Protein AF-A0A1Q5TGK8-F1 (afdb_monomer)

Structure (mmCIF, N/CA/C/O backbone):
data_AF-A0A1Q5TGK8-F1
#
_entry.id   AF-A0A1Q5TGK8-F1
#
loop_
_atom_site.group_PDB
_atom_site.id
_atom_site.type_symbol
_atom_site.label_atom_id
_atom_site.label_alt_id
_atom_site.label_comp_id
_atom_site.label_asym_id
_atom_site.label_entity_id
_atom_site.label_seq_id
_atom_site.pdbx_PDB_ins_code
_atom_site.Cartn_x
_atom_site.Cartn_y
_atom_site.Cartn_z
_atom_site.occupancy
_atom_site.B_iso_or_equiv
_atom_site.auth_seq_id
_atom_site.auth_comp_id
_atom_site.auth_asym_id
_atom_site.auth_atom_id
_atom_site.pdbx_PDB_model_num
ATOM 1 N N . MET A 1 1 ? -10.801 0.654 12.193 1.00 84.56 1 MET A N 1
ATOM 2 C CA . MET A 1 1 ? -10.351 0.575 10.783 1.00 84.56 1 MET A CA 1
ATOM 3 C C . MET A 1 1 ? -10.226 1.930 10.092 1.00 84.56 1 MET A C 1
ATOM 5 O O . MET A 1 1 ? -11.186 2.690 10.012 1.00 84.56 1 MET A O 1
ATOM 9 N N . LYS A 1 2 ? -9.042 2.205 9.540 1.00 91.88 2 LYS A N 1
ATOM 10 C CA . LYS A 1 2 ? -8.708 3.367 8.703 1.00 91.88 2 LYS A CA 1
ATOM 11 C C . LYS A 1 2 ? -8.277 2.886 7.320 1.00 91.88 2 LYS A C 1
ATOM 13 O O . LYS A 1 2 ? -7.789 1.769 7.167 1.00 91.88 2 LYS A O 1
ATOM 18 N N . THR A 1 3 ? -8.443 3.734 6.311 1.00 95.25 3 THR A N 1
ATOM 19 C CA . THR A 1 3 ? -7.945 3.461 4.960 1.00 95.25 3 THR A CA 1
ATOM 20 C C . THR A 1 3 ? -6.623 4.186 4.746 1.00 95.25 3 THR A C 1
ATOM 22 O O . THR A 1 3 ? -6.536 5.392 4.957 1.00 95.25 3 THR A O 1
ATOM 25 N N . PHE A 1 4 ? -5.621 3.467 4.257 1.00 95.62 4 PHE A N 1
ATOM 26 C CA . PHE A 1 4 ? -4.325 3.994 3.851 1.00 95.62 4 PHE A CA 1
ATOM 27 C C . PHE A 1 4 ? -4.106 3.757 2.357 1.00 95.62 4 PHE A C 1
ATOM 29 O O . PHE A 1 4 ? -4.568 2.758 1.799 1.00 95.62 4 PHE A O 1
ATOM 36 N N . ILE A 1 5 ? -3.406 4.678 1.705 1.00 96.44 5 ILE A N 1
ATOM 37 C CA . ILE A 1 5 ? -2.983 4.571 0.310 1.00 96.44 5 ILE A CA 1
ATOM 38 C C . ILE A 1 5 ? -1.462 4.616 0.273 1.00 96.44 5 ILE A C 1
ATOM 40 O O . ILE A 1 5 ? -0.855 5.501 0.869 1.00 96.44 5 ILE A O 1
ATOM 44 N N . PHE A 1 6 ? -0.862 3.686 -0.460 1.00 96.56 6 PHE A N 1
ATOM 45 C CA . PHE A 1 6 ? 0.576 3.589 -0.660 1.00 96.56 6 PHE A CA 1
ATOM 46 C C . PHE A 1 6 ? 0.909 3.676 -2.144 1.00 96.56 6 PHE A C 1
ATOM 48 O O . PHE A 1 6 ? 0.221 3.073 -2.967 1.00 96.56 6 PHE A O 1
ATOM 55 N N . ALA A 1 7 ? 1.988 4.378 -2.475 1.00 96.81 7 ALA A N 1
ATOM 56 C CA . ALA A 1 7 ? 2.700 4.181 -3.73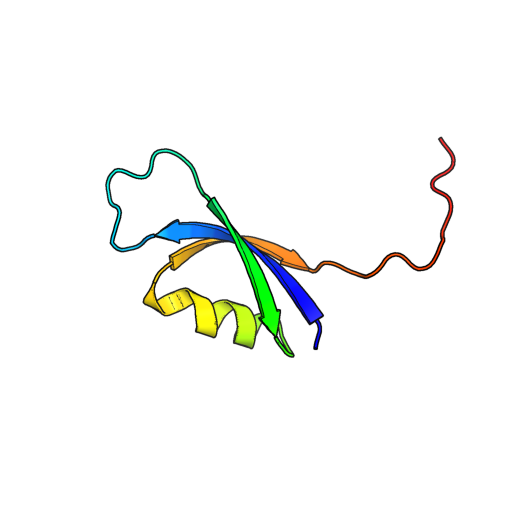1 1.00 96.81 7 ALA A CA 1
ATOM 57 C C . ALA A 1 7 ? 3.793 3.137 -3.482 1.00 96.81 7 ALA A C 1
ATOM 59 O O . ALA A 1 7 ? 4.611 3.311 -2.576 1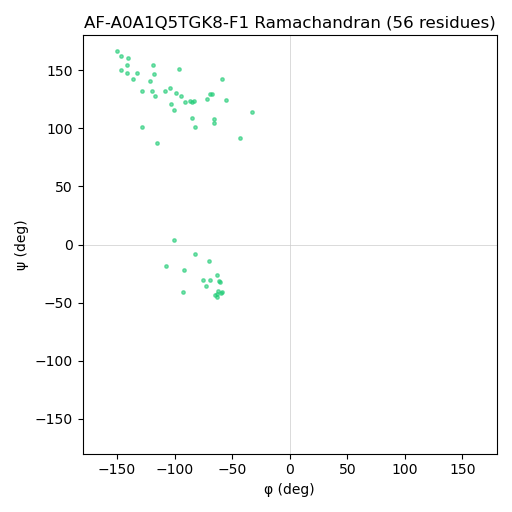.00 96.81 7 ALA A O 1
ATOM 60 N N . ALA A 1 8 ? 3.788 2.043 -4.237 1.00 95.88 8 ALA A N 1
ATOM 61 C CA . ALA A 1 8 ? 4.595 0.872 -3.931 1.00 95.88 8 ALA A CA 1
ATOM 62 C C . ALA A 1 8 ? 5.200 0.209 -5.172 1.00 95.88 8 ALA A C 1
ATOM 64 O O . ALA A 1 8 ? 4.594 0.171 -6.242 1.00 95.88 8 ALA A O 1
ATOM 65 N N . ILE A 1 9 ? 6.385 -0.364 -4.999 1.00 95.56 9 ILE A N 1
ATOM 66 C CA . ILE A 1 9 ? 7.065 -1.203 -5.989 1.00 95.56 9 ILE A CA 1
ATOM 67 C C . ILE A 1 9 ? 7.013 -2.647 -5.494 1.00 95.56 9 ILE A C 1
ATOM 69 O O . ILE A 1 9 ? 7.291 -2.900 -4.319 1.00 95.56 9 ILE A O 1
ATOM 73 N N . LYS A 1 10 ? 6.627 -3.597 -6.348 1.00 95.62 10 LYS A N 1
ATOM 74 C CA . LYS A 1 10 ? 6.673 -5.024 -6.004 1.00 95.62 10 LYS A CA 1
ATOM 75 C C . LYS A 1 10 ? 8.123 -5.465 -5.875 1.00 95.62 10 LYS A C 1
ATOM 77 O O . LYS A 1 10 ? 8.910 -5.287 -6.794 1.00 95.62 10 LYS A O 1
ATOM 82 N N . ARG A 1 11 ? 8.466 -6.120 -4.767 1.00 93.12 11 ARG A N 1
ATOM 83 C CA . ARG A 1 11 ? 9.818 -6.664 -4.553 1.00 93.12 11 ARG A CA 1
ATOM 84 C C . ARG A 1 11 ? 10.206 -7.711 -5.596 1.00 93.12 11 ARG A C 1
ATOM 86 O O . ARG A 1 11 ? 11.378 -7.835 -5.917 1.00 93.12 11 ARG A O 1
ATOM 93 N N . SER A 1 12 ? 9.229 -8.459 -6.105 1.00 94.31 12 SER A N 1
ATOM 94 C CA . SER A 1 12 ? 9.440 -9.487 -7.125 1.00 94.31 12 SER A CA 1
ATOM 95 C C . SER A 1 12 ? 9.512 -8.935 -8.551 1.00 94.31 12 SER A C 1
ATOM 97 O O . SER A 1 12 ? 9.794 -9.703 -9.463 1.00 94.31 12 SER A O 1
ATOM 99 N N . ASP A 1 13 ? 9.214 -7.650 -8.768 1.00 93.69 13 ASP A N 1
ATOM 100 C CA . ASP A 1 13 ? 9.186 -7.042 -10.099 1.00 93.69 13 ASP A CA 1
ATOM 101 C C . ASP A 1 13 ? 10.277 -5.977 -10.223 1.00 93.69 13 ASP A C 1
ATOM 103 O O . ASP A 1 13 ? 10.071 -4.788 -9.976 1.00 93.69 13 ASP A O 1
ATOM 107 N N . ILE A 1 14 ? 11.465 -6.436 -10.612 1.00 82.12 14 ILE A N 1
ATOM 108 C CA . ILE A 1 14 ? 12.646 -5.588 -10.811 1.00 82.12 14 ILE A CA 1
ATOM 109 C C . ILE A 1 14 ? 12.534 -4.672 -12.038 1.00 82.12 14 ILE A C 1
ATOM 111 O O . ILE A 1 14 ? 13.309 -3.728 -12.161 1.00 82.12 14 ILE A O 1
ATOM 115 N N . ASN A 1 15 ? 11.572 -4.925 -12.931 1.00 93.25 15 ASN A N 1
ATOM 116 C CA . ASN A 1 15 ? 11.370 -4.155 -14.159 1.00 93.25 15 ASN A CA 1
ATOM 117 C C . ASN A 1 15 ? 10.228 -3.137 -14.023 1.00 93.25 15 ASN A C 1
ATOM 119 O O . ASN A 1 15 ? 9.875 -2.456 -14.992 1.00 93.25 15 ASN A O 1
ATOM 123 N N . GLN A 1 16 ? 9.637 -3.013 -12.831 1.00 93.62 16 GLN A N 1
ATOM 124 C CA . GLN A 1 16 ? 8.541 -2.091 -12.585 1.00 93.62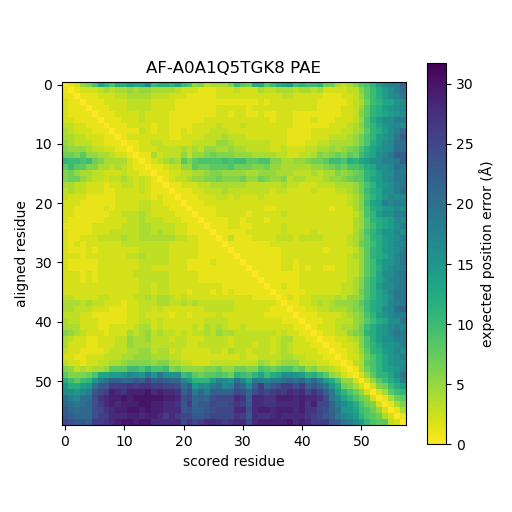 16 GLN A CA 1
ATOM 125 C C . GLN A 1 16 ? 9.014 -0.635 -12.732 1.00 93.62 16 GLN A C 1
ATOM 127 O O . GLN A 1 16 ? 9.652 -0.066 -11.849 1.00 93.62 16 GLN A O 1
ATOM 132 N N . LYS A 1 17 ? 8.639 -0.002 -13.849 1.00 92.38 17 LYS A N 1
ATOM 133 C CA . LYS A 1 17 ? 9.048 1.371 -14.193 1.00 92.38 17 LYS A CA 1
ATOM 134 C C . LYS A 1 17 ? 8.420 2.451 -13.301 1.00 92.38 17 LYS A C 1
ATOM 136 O O . LYS A 1 17 ? 9.029 3.495 -13.090 1.00 92.38 17 LYS A O 1
ATOM 141 N N . TYR A 1 18 ? 7.207 2.218 -12.789 1.00 93.56 18 TYR A N 1
ATOM 142 C CA . TYR A 1 18 ? 6.452 3.200 -12.002 1.00 93.56 18 TYR A CA 1
ATOM 143 C C . TYR A 1 18 ? 5.811 2.564 -10.764 1.00 93.56 18 TYR A C 1
ATOM 145 O O . TYR A 1 18 ? 5.311 1.441 -10.863 1.00 93.56 18 TYR A O 1
ATOM 153 N N . PRO A 1 19 ? 5.755 3.257 -9.610 1.00 94.12 19 PRO A N 1
ATOM 154 C CA . PRO A 1 19 ? 5.034 2.772 -8.438 1.00 94.12 19 PRO A CA 1
ATOM 155 C C . PRO A 1 19 ? 3.551 2.530 -8.736 1.00 94.12 19 PRO A C 1
ATOM 157 O O . PRO A 1 19 ? 2.906 3.310 -9.435 1.00 94.12 19 PRO A O 1
ATOM 160 N N . ILE A 1 20 ? 2.990 1.477 -8.149 1.00 95.31 20 ILE A N 1
ATOM 161 C CA . ILE A 1 20 ? 1.555 1.198 -8.184 1.00 95.31 20 ILE A CA 1
ATOM 162 C C . ILE A 1 20 ? 0.877 1.723 -6.925 1.00 95.31 20 ILE A C 1
ATOM 164 O O . ILE A 1 20 ? 1.471 1.777 -5.847 1.00 95.31 20 ILE A O 1
ATOM 168 N N . ARG A 1 21 ? -0.397 2.090 -7.054 1.00 96.25 21 ARG A N 1
ATOM 169 C CA . ARG A 1 21 ? -1.217 2.537 -5.930 1.00 96.25 21 ARG A CA 1
ATOM 170 C C . ARG A 1 21 ? -1.861 1.340 -5.232 1.00 96.25 21 ARG A C 1
ATOM 172 O O . ARG A 1 21 ? -2.628 0.614 -5.857 1.00 96.25 21 ARG A O 1
ATOM 179 N N . ILE A 1 22 ? -1.628 1.187 -3.932 1.00 96.00 22 ILE A N 1
ATOM 180 C CA . ILE A 1 22 ? -2.223 0.136 -3.097 1.00 96.00 22 ILE A CA 1
ATOM 181 C C . ILE A 1 22 ? -3.092 0.776 -2.020 1.00 96.00 22 ILE A C 1
ATOM 183 O O . ILE A 1 22 ? -2.630 1.641 -1.280 1.00 96.00 22 ILE A O 1
ATOM 187 N N . LYS A 1 23 ? -4.347 0.335 -1.915 1.00 95.75 23 LYS A N 1
ATOM 188 C CA . LYS A 1 23 ? -5.247 0.681 -0.810 1.00 95.75 23 LYS A CA 1
ATOM 189 C C . LYS A 1 23 ? -5.163 -0.420 0.246 1.00 95.75 23 LYS A C 1
ATOM 191 O O . LYS A 1 23 ? -5.333 -1.589 -0.084 1.00 95.75 23 LYS A O 1
ATOM 196 N N . CYS A 1 24 ? -4.924 -0.054 1.498 1.00 95.38 24 CYS A N 1
ATOM 197 C CA . CYS A 1 24 ? -4.845 -0.983 2.622 1.00 95.38 24 CYS A CA 1
ATOM 198 C C . CYS A 1 24 ? -5.765 -0.501 3.747 1.00 95.38 24 CYS A C 1
ATOM 200 O O . CYS A 1 24 ? -5.755 0.681 4.091 1.00 95.38 24 CYS A O 1
ATOM 202 N N . ILE A 1 25 ? -6.575 -1.400 4.303 1.00 95.38 25 ILE A N 1
ATOM 203 C CA . ILE A 1 25 ? -7.430 -1.108 5.454 1.00 95.38 25 ILE A CA 1
ATOM 204 C C . ILE A 1 25 ? -6.771 -1.733 6.680 1.00 95.38 25 ILE A C 1
ATOM 206 O O . ILE A 1 25 ? -6.548 -2.940 6.707 1.00 95.38 25 ILE A O 1
ATOM 210 N N . ALA A 1 26 ? -6.450 -0.911 7.674 1.00 95.75 26 ALA A N 1
ATOM 211 C CA . ALA A 1 26 ? -5.784 -1.345 8.899 1.00 95.75 26 ALA A CA 1
ATOM 212 C C . ALA A 1 26 ? -6.188 -0.455 10.082 1.00 95.75 26 ALA A C 1
ATOM 214 O O . ALA A 1 26 ? -6.748 0.628 9.899 1.00 95.75 26 ALA A O 1
ATOM 215 N N . GLU A 1 27 ? -5.892 -0.881 11.305 1.00 95.69 27 GLU A N 1
ATOM 216 C CA . GLU A 1 27 ? -6.133 -0.087 12.515 1.00 95.69 27 GLU A CA 1
ATOM 217 C C . GLU A 1 27 ? -5.114 1.043 12.686 1.00 95.69 27 GLU A C 1
ATOM 219 O O . GLU A 1 27 ? -5.436 2.126 13.183 1.00 95.69 27 GLU A O 1
ATOM 224 N N . SER A 1 28 ? -3.888 0.832 12.207 1.00 95.56 28 SER A N 1
ATOM 225 C CA . SER A 1 28 ? -2.814 1.816 12.276 1.00 95.56 28 SER A CA 1
ATOM 226 C C . SER A 1 28 ? -1.975 1.844 11.004 1.00 95.56 28 SER A C 1
ATOM 228 O O . SER A 1 28 ? -1.927 0.886 10.230 1.00 95.56 28 SER A O 1
ATOM 230 N N . TYR A 1 29 ? -1.263 2.955 10.818 1.00 94.56 29 TYR A N 1
ATOM 231 C CA . TYR A 1 29 ? -0.300 3.102 9.732 1.00 94.56 29 TYR A CA 1
ATOM 232 C C . TYR A 1 29 ? 0.801 2.031 9.794 1.00 94.56 29 TYR A C 1
ATOM 234 O O . TYR A 1 29 ? 1.168 1.453 8.773 1.00 94.56 29 TYR A O 1
ATOM 242 N N . GLN A 1 30 ? 1.296 1.724 10.999 1.00 95.75 30 GLN A N 1
ATOM 243 C CA . GLN A 1 30 ? 2.321 0.701 11.207 1.00 95.75 30 GLN A CA 1
ATOM 244 C C . GLN A 1 30 ? 1.822 -0.687 10.799 1.00 95.75 30 GLN A C 1
ATOM 246 O O . GLN A 1 30 ? 2.538 -1.410 10.108 1.00 95.75 30 GLN A O 1
ATOM 251 N N . GLN A 1 31 ? 0.580 -1.030 11.154 1.00 96.69 31 GLN A N 1
ATOM 252 C CA . GLN A 1 31 ? -0.030 -2.290 10.741 1.00 96.69 31 GLN A CA 1
ATOM 253 C C . GLN A 1 31 ? -0.173 -2.363 9.214 1.00 96.69 31 GLN A C 1
ATOM 255 O O . GLN A 1 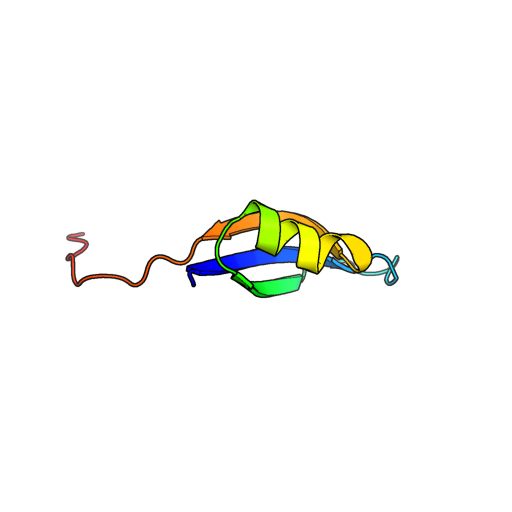31 ? 0.221 -3.362 8.616 1.00 96.69 31 GLN A O 1
ATOM 260 N N . ALA A 1 32 ? -0.654 -1.295 8.569 1.00 96.19 32 ALA A N 1
ATOM 261 C CA . ALA A 1 32 ? -0.756 -1.238 7.111 1.00 96.19 32 ALA A CA 1
ATOM 262 C C . ALA A 1 32 ? 0.612 -1.400 6.424 1.00 96.19 32 ALA A C 1
ATOM 264 O O . ALA A 1 32 ? 0.743 -2.133 5.445 1.00 96.19 32 ALA A O 1
ATOM 265 N N . LYS A 1 33 ? 1.658 -0.764 6.966 1.00 95.25 33 LYS A N 1
ATOM 266 C CA . LYS A 1 33 ? 3.027 -0.886 6.450 1.00 95.25 33 LYS A CA 1
ATOM 267 C C . LYS A 1 33 ? 3.567 -2.312 6.604 1.00 95.25 33 LYS A C 1
ATOM 269 O O . LYS A 1 33 ? 4.157 -2.829 5.660 1.00 95.25 33 LYS A O 1
ATOM 274 N N . MET A 1 34 ? 3.341 -2.955 7.751 1.00 96.38 34 MET A N 1
ATOM 275 C CA . MET A 1 34 ? 3.734 -4.351 7.990 1.00 96.38 34 MET A CA 1
ATOM 276 C C . MET A 1 34 ? 3.028 -5.331 7.048 1.00 96.38 34 MET A C 1
ATOM 278 O O . MET A 1 34 ? 3.655 -6.252 6.537 1.00 96.38 34 MET A O 1
ATOM 282 N N . MET A 1 35 ? 1.738 -5.121 6.772 1.00 95.56 35 MET A N 1
ATOM 283 C CA . MET A 1 35 ? 0.992 -5.959 5.825 1.00 95.56 35 MET A CA 1
ATOM 284 C C . MET A 1 35 ? 1.593 -5.914 4.413 1.00 95.56 35 MET A C 1
ATOM 286 O O . MET A 1 35 ? 1.549 -6.905 3.689 1.00 95.56 35 M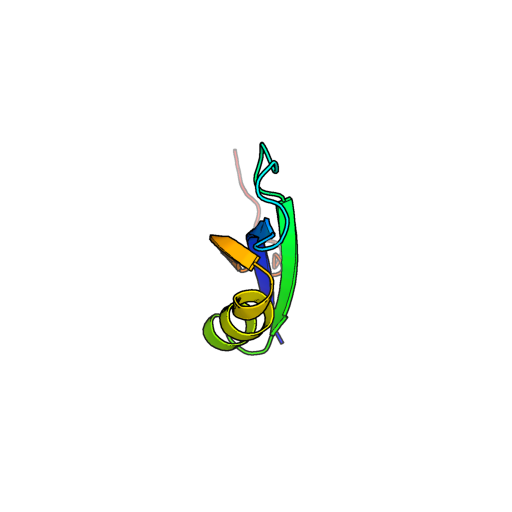ET A O 1
ATOM 290 N N . LEU A 1 36 ? 2.169 -4.775 4.018 1.00 95.75 36 LEU A N 1
ATOM 291 C CA . LEU A 1 36 ? 2.759 -4.591 2.692 1.00 95.75 36 LEU A CA 1
ATOM 292 C C . LEU A 1 36 ? 4.255 -4.933 2.631 1.00 95.75 36 LEU A C 1
ATOM 294 O O . LEU A 1 36 ? 4.756 -5.224 1.544 1.00 95.75 36 LEU A O 1
ATOM 298 N N . SER A 1 37 ? 4.978 -4.925 3.755 1.00 94.06 37 SER A N 1
ATOM 299 C CA . SER A 1 37 ? 6.449 -4.950 3.759 1.00 94.06 37 SER A CA 1
ATOM 300 C C . SER A 1 37 ? 7.074 -6.204 3.151 1.00 94.06 37 SER A C 1
ATOM 302 O O . SER A 1 37 ? 8.194 -6.121 2.649 1.00 94.06 37 SER A O 1
ATOM 304 N N . ASN A 1 38 ? 6.373 -7.343 3.170 1.00 94.75 38 ASN A N 1
ATOM 305 C CA . ASN A 1 38 ? 6.885 -8.596 2.602 1.00 94.75 38 ASN A CA 1
ATOM 306 C C . ASN A 1 38 ? 6.905 -8.597 1.073 1.00 94.75 38 ASN A C 1
ATOM 308 O O . ASN A 1 38 ? 7.815 -9.162 0.474 1.00 94.75 38 ASN A O 1
ATOM 312 N N . SER A 1 39 ? 5.915 -7.974 0.436 1.00 95.50 39 SER A N 1
ATOM 313 C CA . SER A 1 39 ? 5.738 -8.039 -1.021 1.00 95.50 39 SER A CA 1
ATOM 314 C C . SER A 1 39 ? 6.092 -6.731 -1.717 1.00 95.50 39 SER A C 1
ATOM 316 O O . SER A 1 39 ? 6.352 -6.726 -2.920 1.00 95.50 39 SER A O 1
ATOM 318 N N . TYR A 1 40 ? 6.130 -5.627 -0.972 1.00 96.06 40 TYR A N 1
ATOM 319 C CA . TYR A 1 40 ? 6.244 -4.290 -1.525 1.00 96.06 40 TYR A CA 1
ATOM 320 C C . TYR A 1 40 ? 7.311 -3.456 -0.819 1.00 96.06 40 TYR A C 1
ATOM 322 O O . TYR A 1 40 ? 7.549 -3.572 0.385 1.00 96.06 40 TYR A O 1
ATOM 330 N N . ILE A 1 41 ? 7.931 -2.572 -1.591 1.00 93.75 41 ILE A N 1
ATOM 331 C CA . ILE A 1 41 ? 8.698 -1.431 -1.103 1.00 93.75 41 ILE A CA 1
ATOM 332 C C . ILE A 1 41 ? 7.789 -0.211 -1.245 1.00 93.75 41 ILE A C 1
ATOM 334 O O . ILE A 1 41 ? 7.383 0.142 -2.350 1.00 93.75 41 ILE A O 1
ATOM 338 N N . THR A 1 42 ? 7.424 0.413 -0.126 1.00 93.31 42 THR A N 1
ATOM 339 C CA . THR A 1 42 ? 6.562 1.603 -0.107 1.00 93.31 42 THR A CA 1
ATOM 340 C C . THR A 1 42 ? 7.400 2.864 -0.309 1.00 93.31 42 THR A C 1
ATOM 342 O O . THR A 1 42 ? 8.298 3.121 0.491 1.00 93.31 42 THR A O 1
ATOM 345 N N . VAL A 1 43 ? 7.087 3.655 -1.335 1.00 90.69 43 VAL A N 1
ATOM 346 C CA . VAL A 1 43 ? 7.774 4.914 -1.683 1.00 90.69 43 VAL A CA 1
ATOM 347 C C . VAL A 1 43 ? 7.087 6.115 -1.033 1.00 90.69 43 VAL A C 1
ATOM 349 O O . VAL A 1 43 ? 7.743 7.015 -0.521 1.00 90.69 43 VAL A O 1
ATOM 352 N N . TRP A 1 44 ? 5.754 6.113 -1.021 1.00 93.44 44 TRP A N 1
ATOM 353 C CA . TRP A 1 44 ? 4.937 7.153 -0.400 1.00 93.44 44 TRP A CA 1
ATOM 354 C C . TRP A 1 44 ? 3.729 6.527 0.285 1.00 93.44 44 TRP A C 1
ATOM 356 O O . TRP A 1 44 ? 3.275 5.450 -0.117 1.00 93.44 4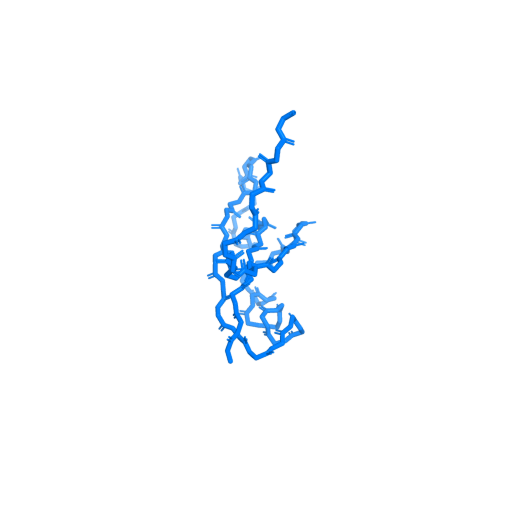4 TRP A O 1
ATOM 366 N N . ALA A 1 45 ? 3.194 7.206 1.297 1.00 94.56 45 ALA A N 1
ATOM 367 C CA . ALA A 1 45 ? 1.971 6.790 1.953 1.00 94.56 45 ALA A CA 1
ATOM 368 C C . ALA A 1 45 ? 1.131 7.973 2.441 1.00 94.56 45 ALA A C 1
ATOM 370 O O . ALA A 1 45 ? 1.665 9.006 2.839 1.00 94.56 45 ALA A O 1
ATOM 371 N N . GLY A 1 46 ? -0.183 7.772 2.473 1.00 92.94 46 GLY A N 1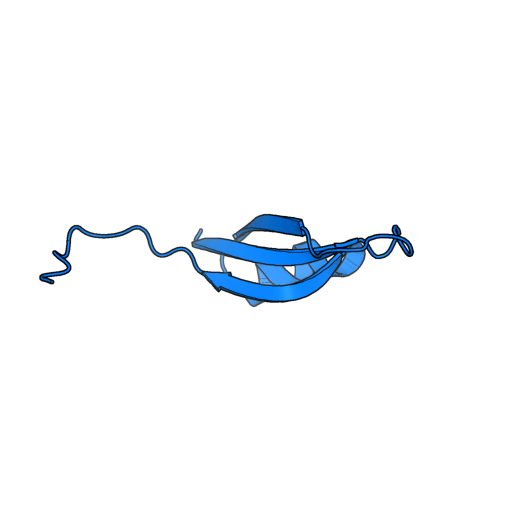
ATOM 372 C CA . GLY A 1 46 ? -1.155 8.704 3.030 1.00 92.94 46 GLY A CA 1
ATOM 373 C C . GLY A 1 46 ? -2.333 7.968 3.658 1.00 92.94 46 GLY A C 1
ATOM 374 O O . GLY A 1 46 ? -2.571 6.788 3.391 1.00 92.94 46 GLY A O 1
ATOM 375 N N . GLN A 1 47 ? -3.085 8.665 4.504 1.00 93.06 47 GLN A N 1
ATOM 376 C CA . GLN A 1 47 ? -4.328 8.159 5.079 1.00 93.06 47 GLN A CA 1
ATOM 377 C C . GLN A 1 47 ? -5.511 8.824 4.378 1.00 93.06 47 GLN A C 1
ATOM 379 O O . GLN A 1 47 ? -5.531 10.039 4.206 1.00 93.06 47 GLN A O 1
ATOM 384 N N . VAL A 1 48 ? -6.514 8.035 4.005 1.00 90.00 48 VAL A N 1
ATOM 385 C CA . VAL A 1 48 ? -7.794 8.559 3.533 1.00 90.00 48 VAL A CA 1
ATOM 386 C C . VAL A 1 48 ? -8.647 8.847 4.756 1.00 90.00 48 VAL A C 1
ATOM 388 O O . VAL A 1 48 ? -9.106 7.931 5.443 1.00 90.00 48 VAL A O 1
ATOM 391 N N . THR A 1 49 ? -8.849 10.125 5.038 1.00 85.38 49 THR A N 1
ATOM 392 C CA . THR A 1 49 ? -9.895 10.587 5.944 1.00 85.38 49 THR A CA 1
ATOM 393 C C . THR A 1 49 ? -11.203 10.668 5.158 1.00 85.38 49 THR A C 1
ATOM 395 O O . THR A 1 49 ? -11.247 11.338 4.125 1.00 85.38 49 THR A O 1
ATOM 398 N N . PRO A 1 50 ? -12.275 9.977 5.588 1.00 69.81 50 PRO A N 1
ATOM 399 C CA . PRO A 1 50 ? -13.600 10.219 5.037 1.00 69.81 50 PRO A CA 1
ATOM 400 C C . PRO A 1 50 ? -13.914 11.705 5.206 1.00 69.81 50 PRO A C 1
ATOM 402 O O . PRO A 1 50 ? -13.802 12.242 6.309 1.00 69.81 50 PRO A O 1
ATOM 405 N N . HIS A 1 51 ? -14.242 12.376 4.109 1.00 61.25 51 HIS A N 1
ATOM 406 C CA . HIS A 1 51 ? -14.616 13.780 4.139 1.00 61.25 51 HIS A CA 1
ATOM 407 C C . HIS A 1 51 ? -15.935 13.892 4.918 1.00 61.25 51 HIS A C 1
ATOM 409 O O . HIS A 1 51 ? -16.982 13.481 4.425 1.00 61.25 51 HIS A O 1
ATOM 415 N N . ALA A 1 52 ? -15.906 14.434 6.136 1.00 51.81 52 ALA A N 1
ATOM 416 C CA . ALA A 1 52 ? -17.082 15.133 6.635 1.00 51.81 52 ALA A CA 1
ATOM 417 C C . ALA A 1 52 ? -17.204 16.409 5.787 1.00 51.81 52 ALA A C 1
ATOM 419 O O . ALA A 1 52 ? -16.199 17.088 5.562 1.00 51.81 52 ALA A O 1
ATOM 420 N N . ASN A 1 53 ? -18.391 16.666 5.241 1.00 49.44 53 ASN A N 1
ATOM 421 C CA . ASN A 1 53 ? -18.739 17.803 4.383 1.00 49.44 53 ASN A CA 1
ATOM 422 C C . ASN A 1 53 ? -18.171 19.141 4.885 1.00 49.44 53 ASN A C 1
ATOM 424 O O . ASN A 1 53 ? -18.844 19.845 5.629 1.00 49.44 53 ASN A O 1
ATOM 428 N N . ASN A 1 54 ? -16.978 19.532 4.446 1.00 48.12 54 ASN A N 1
ATOM 429 C CA . ASN A 1 54 ? -16.448 20.865 4.695 1.00 48.12 54 ASN A CA 1
ATOM 430 C C . ASN A 1 54 ? -15.993 21.453 3.366 1.00 48.12 54 ASN A 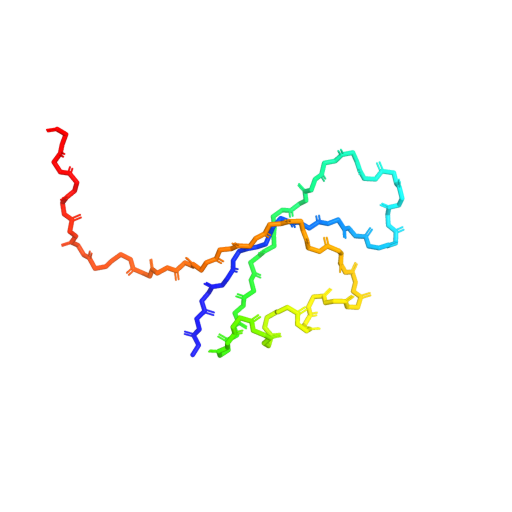C 1
ATOM 432 O O . ASN A 1 54 ? -14.960 21.086 2.813 1.00 48.12 54 ASN A O 1
ATOM 436 N N . TYR A 1 55 ? -16.870 22.321 2.868 1.00 49.97 55 TYR A N 1
ATOM 437 C CA . TYR A 1 55 ? -16.727 23.241 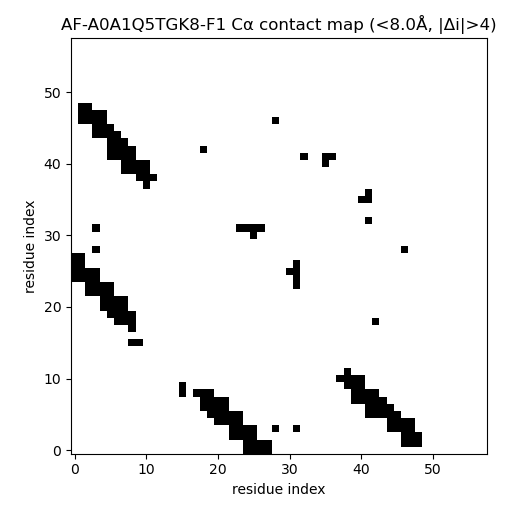1.755 1.00 49.97 55 TYR A CA 1
ATOM 438 C C . TYR A 1 55 ? -15.293 23.755 1.610 1.00 49.97 55 TYR A C 1
ATOM 440 O O . TYR A 1 55 ? -14.808 24.515 2.446 1.00 49.97 55 TYR A O 1
ATOM 448 N N . ILE A 1 56 ? -14.644 23.392 0.508 1.00 49.75 56 ILE A N 1
ATOM 449 C CA . ILE A 1 56 ? -13.498 24.143 0.006 1.00 49.75 56 ILE A CA 1
ATOM 450 C C . ILE A 1 56 ? -14.103 25.301 -0.792 1.00 49.75 56 ILE A C 1
ATOM 452 O O . ILE A 1 56 ? -14.616 25.099 -1.891 1.00 49.75 56 ILE A O 1
ATOM 456 N N . LYS A 1 57 ? -14.142 26.496 -0.190 1.00 40.38 57 LYS A N 1
ATOM 457 C CA . LYS A 1 57 ? -14.369 27.740 -0.934 1.00 40.38 57 LYS A CA 1
ATOM 458 C C . LYS A 1 57 ? -13.099 28.031 -1.736 1.00 40.38 57 LYS A C 1
ATOM 460 O O . LYS A 1 57 ? -12.016 28.039 -1.152 1.00 40.38 57 LYS A O 1
ATOM 465 N N . TYR A 1 58 ? -13.272 28.198 -3.045 1.00 50.59 58 TYR A N 1
ATOM 466 C CA . TYR A 1 58 ? -12.275 28.763 -3.953 1.00 50.59 58 TYR A CA 1
ATOM 467 C C . TYR A 1 58 ? -12.053 30.244 -3.651 1.00 50.59 58 TYR A C 1
ATOM 469 O O . TYR A 1 58 ? -13.042 30.904 -3.248 1.00 50.59 58 TYR A O 1
#

Mean predicted aligned error: 6.55 Å

Solvent-accessible surface area (backbone atoms only — not comparable to full-atom values): 3662 Å² total; per-residue (Å²): 122,42,43,34,40,31,33,28,40,50,69,89,44,89,79,64,88,65,67,43,83,44,80,41,78,25,81,41,72,68,56,39,50,58,74,39,52,85,56,31,48,73,81,46,76,49,70,60,72,82,80,71,95,69,84,81,81,128

Sequence (58 aa):
MKTFIFAAIKRSDINQKYPIRIKCIAESYQQAKMMLSNSYITVWAGQVTPHANNYIKY

Nearest PDB structures (foldseek):
  7ckq-assembly1_H  TM=6.777E-01  e=8.398E-02  Bacillus subtilis subsp. subtilis str. 168
  2jdj-assembly1_A  TM=3.962E-01  e=8.287E-01  Hahella chejuensis
  4m4e-assembly1_C  TM=3.873E-01  e=7.630E+00  Homo sapiens

Foldseek 3Di:
DWKKKFFWDFPPCPPPPGTDIDIDDDPDPVVRCVVCVVGIDTPDMDTDDDDPDDDDDD

Secondary structure (DSSP, 8-state):
-EEEEEEEEETT-TT--SPEEEEEEESSHHHHHHHHHTTEEEEEEEEE----------

Organism: NCBI:txid1873482

pLDDT: mean 87.59, std 15.67, range [40.38, 96.81]

Radius of gyration: 13.91 Å; Cα contacts (8 Å, |Δi|>4): 91; chains: 1; bounding box: 31×38×27 Å